Protein AF-A0A8H3L0F9-F1 (afdb_monomer_lite)

Sequence (160 aa):
MPPTSPIWAHFNKLGHVAGFWQACAQCKYCNYKINAAANKCIVEQEFFLRYLKKISQDLNYNRKKSINNFVDKISLAEQNEAELLLAQAFYQCGL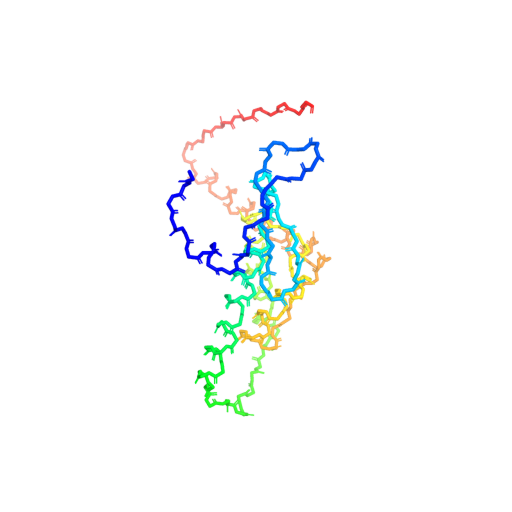FLSLPELEPIKILFQNLRPYVKLPSRKALSTILLDKVYEDTKNEVKDLINSANYICLISGGYFFF

Organism: NCBI:txid94130

Radius of gyration: 27.42 Å; chains: 1; bounding box: 54×70×52 Å

Foldseek 3Di:
DPDDDVVCVQWDWDQDDPPDPFTKIAGPPPRDIDTPPPPDPCVVVVVVVVVVVVVVVVVVVPPPVPPPDPPDDDDPVNLVVVQLVVLLVCLVVVDDLCQLVDPVNLVVVCVVPVPRHHDHSVCSVPVRNVVSVVVVVVVVVVVVVPDPDDDDDDDDDDDD

Structure (mmCIF, N/CA/C/O backbone):
data_AF-A0A8H3L0F9-F1
#
_entry.id   AF-A0A8H3L0F9-F1
#
loop_
_atom_site.group_PDB
_atom_site.id
_atom_site.type_symbol
_atom_site.label_atom_id
_atom_site.label_alt_id
_atom_site.label_comp_id
_atom_site.label_asym_id
_atom_site.label_entity_id
_atom_site.label_seq_id
_atom_site.pdbx_PDB_ins_code
_atom_site.Cartn_x
_atom_site.Cartn_y
_atom_site.Cartn_z
_atom_site.occupancy
_atom_site.B_iso_or_equiv
_atom_site.auth_seq_id
_atom_site.auth_comp_id
_atom_site.auth_asym_id
_atom_site.auth_atom_id
_atom_site.pdbx_PDB_model_num
ATOM 1 N N . MET A 1 1 ? -6.795 53.815 -0.047 1.00 44.53 1 MET A N 1
ATOM 2 C CA . MET A 1 1 ? -7.166 52.587 0.697 1.00 44.53 1 MET A CA 1
ATOM 3 C C . MET A 1 1 ? -7.809 51.632 -0.291 1.00 44.53 1 MET A C 1
ATOM 5 O O . MET A 1 1 ? -8.634 52.115 -1.059 1.00 44.53 1 MET A O 1
ATOM 9 N N . PRO A 1 2 ? -7.442 50.339 -0.319 1.00 44.22 2 PRO A N 1
ATOM 10 C CA . PRO A 1 2 ? -8.168 49.380 -1.142 1.00 44.22 2 PRO A CA 1
ATOM 11 C C . PRO A 1 2 ? -9.634 49.301 -0.672 1.00 44.22 2 PRO A C 1
ATOM 13 O O . PRO A 1 2 ? -9.898 49.511 0.519 1.00 44.22 2 PRO A O 1
ATOM 16 N N . PRO A 1 3 ? -10.585 49.069 -1.591 1.00 45.88 3 PRO A N 1
ATOM 17 C CA . PRO A 1 3 ? -12.007 49.090 -1.288 1.00 45.88 3 PRO A CA 1
ATOM 18 C C . PRO A 1 3 ? -12.388 48.020 -0.258 1.00 45.88 3 PRO A C 1
ATOM 20 O O . PRO A 1 3 ? -11.717 47.003 -0.089 1.00 45.88 3 PRO A O 1
ATOM 23 N N . THR A 1 4 ? -13.468 48.324 0.454 1.00 53.28 4 THR A N 1
ATOM 24 C CA . THR A 1 4 ? -14.104 47.613 1.570 1.00 53.28 4 THR A CA 1
ATOM 25 C C . THR A 1 4 ? -14.198 46.096 1.394 1.00 53.28 4 THR A C 1
ATOM 27 O O . THR A 1 4 ? -15.243 45.559 1.041 1.00 53.28 4 THR A O 1
ATOM 30 N N . SER A 1 5 ? -13.120 45.381 1.720 1.00 57.72 5 SER A N 1
ATOM 31 C CA . SER A 1 5 ? -13.223 43.972 2.098 1.00 57.72 5 SER A CA 1
ATOM 32 C C . SER A 1 5 ? -13.972 43.882 3.439 1.00 57.72 5 SER A C 1
ATOM 34 O O . SER A 1 5 ? -13.646 44.651 4.354 1.00 57.72 5 SER A O 1
ATOM 36 N N . PRO A 1 6 ? -14.956 42.970 3.588 1.00 65.88 6 PRO A N 1
ATOM 37 C CA . PRO A 1 6 ? -15.795 42.846 4.787 1.00 65.88 6 PRO A CA 1
ATOM 38 C C . PRO A 1 6 ? -14.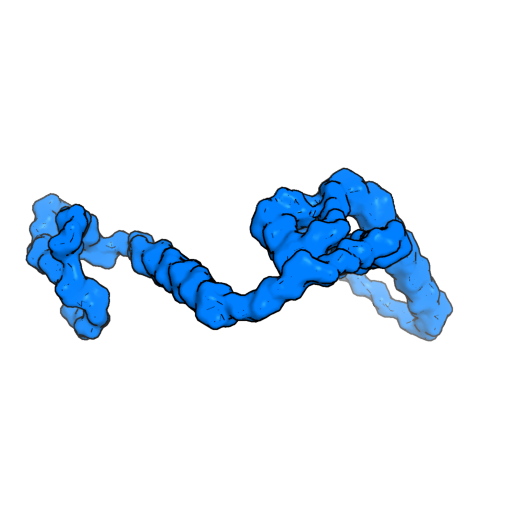989 42.628 6.073 1.00 65.88 6 PRO A C 1
ATOM 40 O O . PRO A 1 6 ? -15.456 42.944 7.164 1.00 65.88 6 PRO A O 1
ATOM 43 N N . ILE A 1 7 ? -13.743 42.167 5.947 1.00 62.88 7 ILE A N 1
ATOM 44 C CA . ILE A 1 7 ? -12.837 41.973 7.073 1.00 62.88 7 ILE A CA 1
ATOM 45 C C . ILE A 1 7 ? -12.567 43.263 7.860 1.00 62.88 7 ILE A C 1
ATOM 47 O O . ILE A 1 7 ? -12.509 43.229 9.087 1.00 62.88 7 ILE A O 1
ATOM 51 N N . TRP A 1 8 ? -12.475 44.420 7.195 1.00 65.38 8 TRP A N 1
ATOM 52 C CA . TRP A 1 8 ? -12.109 45.679 7.853 1.00 65.38 8 TRP A CA 1
ATOM 53 C C . TRP A 1 8 ? -13.219 46.251 8.747 1.00 65.38 8 TRP A C 1
ATOM 55 O O . TRP A 1 8 ? -12.937 47.105 9.586 1.00 65.38 8 TRP A O 1
ATOM 65 N N . ALA A 1 9 ? -14.459 45.757 8.643 1.00 73.56 9 ALA A N 1
ATOM 66 C CA . ALA A 1 9 ? -15.558 46.146 9.532 1.00 73.56 9 ALA A CA 1
ATOM 67 C C . ALA A 1 9 ? -15.333 45.698 10.991 1.00 73.56 9 ALA A C 1
ATOM 69 O O . ALA A 1 9 ? -15.867 46.308 11.925 1.00 73.56 9 ALA A O 1
ATOM 70 N N . HIS A 1 10 ? -14.503 44.672 11.197 1.00 72.88 10 HIS A N 1
ATOM 71 C CA . HIS A 1 10 ? -14.189 44.099 12.507 1.00 72.88 10 HIS A CA 1
ATOM 72 C C . HIS A 1 10 ? -13.015 44.793 13.224 1.00 72.88 10 HIS A C 1
ATOM 74 O O . HIS A 1 10 ? -12.644 44.387 14.328 1.00 72.88 10 HIS A O 1
ATOM 80 N N . PHE A 1 11 ? -12.459 45.864 12.642 1.00 73.00 11 PHE A N 1
ATOM 81 C CA . PHE A 1 11 ? -11.299 46.574 13.181 1.00 73.00 11 PHE A CA 1
ATOM 82 C C . PHE A 1 11 ? -11.564 48.075 13.385 1.00 73.00 11 PHE A C 1
ATOM 84 O O . PHE A 1 11 ? -12.268 48.717 12.607 1.00 73.00 11 PHE A O 1
ATOM 91 N N . ASN A 1 12 ? -10.975 48.643 14.437 1.00 77.44 12 ASN A N 1
ATOM 92 C CA . ASN A 1 12 ? -10.850 50.081 14.661 1.00 77.44 12 ASN A CA 1
ATOM 93 C C . ASN A 1 12 ? -9.558 50.574 14.003 1.00 77.44 12 ASN A C 1
ATOM 95 O O . ASN A 1 12 ? -8.496 49.990 14.212 1.00 77.44 12 ASN A O 1
ATOM 99 N N . LYS A 1 13 ? -9.618 51.646 13.212 1.00 74.50 13 LYS A N 1
ATOM 100 C CA . LYS A 1 13 ? -8.420 52.229 12.591 1.00 74.50 13 LYS A CA 1
ATOM 101 C C . LYS A 1 13 ? -7.619 52.984 13.652 1.00 74.50 13 LYS A C 1
ATOM 103 O O . LYS A 1 13 ? -8.146 53.901 14.273 1.00 74.50 13 LYS A O 1
ATOM 108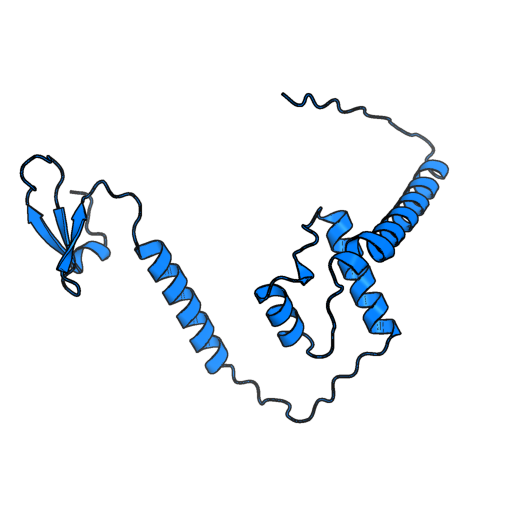 N N . LEU A 1 14 ? -6.357 52.612 13.837 1.00 69.56 14 LEU A N 1
ATOM 109 C CA . LEU A 1 14 ? -5.435 53.236 14.781 1.00 69.56 14 LEU A CA 1
ATOM 110 C C . LEU A 1 14 ? -4.296 53.917 14.017 1.00 69.56 14 LEU A C 1
ATOM 112 O O . LEU A 1 14 ? -3.178 53.426 14.054 1.00 69.56 14 LEU A O 1
ATOM 116 N N . GLY A 1 15 ? -4.592 55.017 13.316 1.00 71.94 15 GLY A N 1
ATOM 117 C CA . GLY A 1 15 ? -3.613 55.924 12.692 1.00 71.94 15 GLY A CA 1
ATOM 118 C C . GLY A 1 15 ? -2.271 55.305 12.257 1.00 71.94 15 GLY A C 1
ATOM 119 O O . GLY A 1 15 ? -2.228 54.252 11.616 1.00 71.94 15 GLY 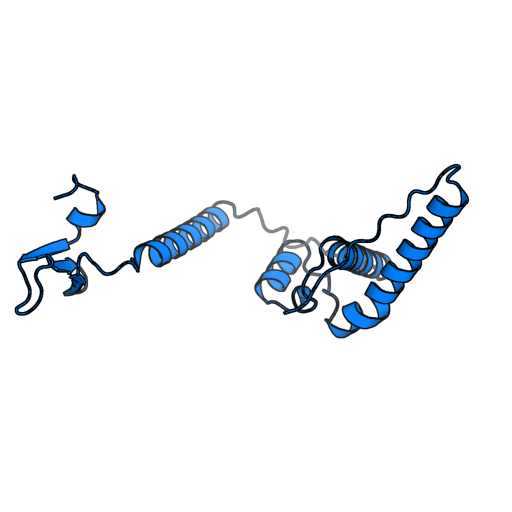A O 1
ATOM 120 N N . HIS A 1 16 ? -1.182 55.986 12.616 1.00 66.44 16 HIS A N 1
ATOM 121 C CA . HIS A 1 16 ? 0.194 55.517 12.453 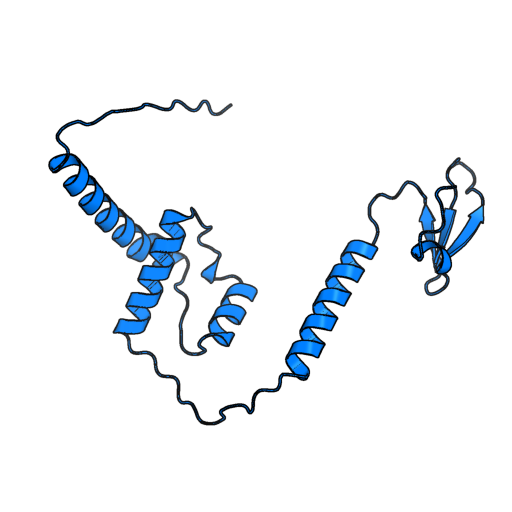1.00 66.44 16 HIS A CA 1
ATOM 122 C C . HIS A 1 16 ? 0.844 55.323 13.823 1.00 66.44 16 HIS A C 1
ATOM 124 O O . HIS A 1 16 ? 0.595 56.091 14.752 1.00 66.44 16 HIS A O 1
ATOM 130 N N . VAL A 1 17 ? 1.692 54.303 13.946 1.00 64.31 17 VAL A N 1
ATOM 131 C CA . VAL A 1 17 ? 2.526 54.098 15.136 1.00 64.31 17 VAL A CA 1
ATOM 132 C C . VAL A 1 17 ? 3.816 54.897 14.956 1.00 64.31 17 VAL A C 1
ATOM 134 O O . VAL A 1 17 ? 4.406 54.875 13.878 1.00 64.31 17 VAL A O 1
ATOM 137 N N . ALA A 1 18 ? 4.262 55.607 15.997 1.00 55.88 18 ALA A N 1
ATOM 138 C CA . ALA A 1 18 ? 5.507 56.374 15.957 1.00 55.88 18 ALA A CA 1
ATOM 139 C C . ALA A 1 18 ? 6.682 55.477 15.514 1.00 55.88 18 ALA A C 1
ATOM 141 O O . ALA A 1 18 ? 6.929 54.434 16.115 1.00 55.88 18 ALA A O 1
ATOM 142 N N . GLY A 1 19 ? 7.366 55.868 14.434 1.00 62.75 19 GLY A N 1
ATOM 143 C CA . GLY A 1 19 ? 8.453 55.098 13.813 1.00 62.75 19 GLY A CA 1
ATOM 144 C C . GLY A 1 19 ? 8.056 54.243 12.601 1.00 62.75 19 GLY A C 1
ATOM 145 O O . GLY A 1 19 ? 8.941 53.779 11.889 1.00 62.75 19 GLY A O 1
ATOM 146 N N . PHE A 1 20 ? 6.761 54.079 12.300 1.00 58.94 20 PHE A N 1
ATOM 147 C CA . PHE A 1 20 ? 6.286 53.298 11.150 1.00 58.94 20 PHE A CA 1
ATOM 148 C C . PHE A 1 20 ? 5.276 54.083 10.301 1.00 58.94 20 PHE A C 1
ATOM 150 O O . PHE A 1 20 ? 4.259 54.567 10.788 1.00 58.94 20 PHE A O 1
ATOM 157 N N . TRP A 1 21 ? 5.512 54.143 8.987 1.00 59.56 21 TRP A N 1
ATOM 158 C CA . TRP A 1 21 ? 4.644 54.840 8.021 1.00 59.56 21 TRP A CA 1
ATOM 159 C C . TRP A 1 21 ? 3.384 54.042 7.645 1.00 59.56 21 TRP A C 1
ATOM 161 O O . TRP A 1 21 ? 2.568 54.479 6.838 1.00 59.56 21 TRP A O 1
ATOM 171 N N . GLN A 1 22 ? 3.212 52.848 8.206 1.00 66.81 22 GLN A N 1
ATOM 172 C CA . GLN A 1 22 ? 2.128 51.936 7.858 1.00 66.81 22 GLN A CA 1
ATOM 173 C C . GLN A 1 22 ? 0.903 52.199 8.733 1.00 66.81 22 GLN A C 1
ATOM 175 O O . GLN A 1 22 ? 1.019 52.461 9.931 1.00 66.81 22 GLN A O 1
ATOM 180 N N . ALA A 1 23 ? -0.280 52.129 8.124 1.00 66.81 23 ALA A N 1
ATOM 181 C CA . ALA A 1 23 ? -1.535 52.247 8.851 1.00 66.81 23 ALA A CA 1
ATOM 182 C C . ALA A 1 23 ? -1.744 51.019 9.751 1.00 66.81 23 ALA A C 1
ATOM 184 O O . ALA A 1 23 ? -1.518 49.881 9.322 1.00 66.81 23 ALA A O 1
ATOM 185 N N . CYS A 1 24 ? -2.194 51.257 10.982 1.00 69.31 24 CYS A N 1
ATOM 186 C CA . CYS A 1 24 ? -2.483 50.205 11.952 1.00 69.31 24 CYS A CA 1
ATOM 187 C C . CYS A 1 24 ? -3.988 50.084 12.199 1.00 69.31 24 CYS A C 1
ATOM 189 O O . CYS A 1 24 ? -4.746 51.055 12.106 1.00 69.31 24 CYS A O 1
ATOM 191 N N . ALA A 1 25 ? -4.437 48.877 12.526 1.00 73.25 25 ALA A N 1
ATOM 192 C CA . ALA A 1 25 ? -5.819 48.621 12.907 1.00 73.25 25 ALA A CA 1
ATOM 193 C C . ALA A 1 25 ? -5.874 47.686 14.118 1.00 73.25 25 ALA A C 1
ATOM 195 O O . ALA A 1 25 ? -4.988 46.861 14.318 1.00 73.25 25 ALA A O 1
ATOM 196 N N . GLN A 1 26 ? -6.907 47.817 14.943 1.00 73.94 26 GLN A N 1
ATOM 197 C CA . GLN A 1 26 ? -7.094 47.028 16.156 1.00 73.94 26 GLN A CA 1
ATOM 198 C C . GLN A 1 26 ? -8.387 46.232 16.086 1.00 73.94 26 GLN A C 1
ATOM 200 O O . GLN A 1 26 ? -9.437 46.787 15.776 1.00 73.94 26 GLN A O 1
ATOM 205 N N . CYS A 1 27 ? -8.320 44.939 16.387 1.00 70.94 27 CYS A N 1
ATOM 206 C CA . CYS A 1 27 ? -9.495 44.082 16.445 1.00 70.94 27 CYS A CA 1
ATOM 207 C C . CYS A 1 27 ? -10.451 44.565 17.542 1.00 70.94 27 CYS A C 1
ATOM 209 O O . CYS A 1 27 ? -10.043 44.744 18.691 1.00 70.94 27 CYS A O 1
ATOM 211 N N . LYS A 1 28 ? -11.733 44.718 17.196 1.00 73.88 28 LYS A N 1
ATOM 212 C CA . LYS A 1 28 ? -12.782 45.164 18.126 1.00 73.88 28 LYS A CA 1
ATOM 213 C C . LYS A 1 28 ? -13.068 44.171 19.258 1.00 73.88 28 LYS A C 1
ATOM 215 O O . LYS A 1 28 ? -13.616 44.573 20.275 1.00 73.88 28 LYS A O 1
ATOM 220 N N . TYR A 1 29 ? -12.722 42.894 19.081 1.00 71.50 29 TYR A N 1
ATOM 221 C CA . TYR A 1 29 ? -13.114 41.819 20.001 1.00 71.50 29 TYR A CA 1
ATOM 222 C C . TYR A 1 29 ? -12.014 41.407 20.981 1.00 71.50 29 TYR A C 1
ATOM 224 O O . TYR A 1 29 ? -12.315 41.000 22.096 1.00 71.50 29 TYR A O 1
ATOM 232 N N . CYS A 1 30 ? -10.745 41.493 20.575 1.00 66.75 30 CYS A N 1
ATOM 233 C CA . CYS A 1 30 ? -9.620 40.989 21.372 1.00 66.75 30 CYS A CA 1
ATOM 234 C C . CYS A 1 30 ? -8.499 42.014 21.589 1.00 66.75 30 CYS A C 1
ATOM 236 O O . CYS A 1 30 ? -7.436 41.659 22.089 1.00 66.75 30 CYS A O 1
ATOM 238 N N . ASN A 1 31 ? -8.706 43.281 21.203 1.00 61.75 31 ASN A N 1
ATOM 239 C CA . ASN A 1 31 ? -7.731 44.373 21.324 1.00 61.75 31 ASN A CA 1
ATOM 240 C C . ASN A 1 31 ? -6.381 44.154 20.605 1.00 61.75 31 ASN A C 1
ATOM 242 O O . ASN A 1 31 ? -5.475 44.979 20.744 1.00 61.75 31 ASN A O 1
ATOM 246 N N . TYR A 1 32 ? -6.250 43.096 19.801 1.00 67.44 32 TYR A N 1
ATOM 247 C CA . TYR A 1 32 ? -5.043 42.768 19.043 1.00 67.44 32 TYR A CA 1
ATOM 248 C C . TYR A 1 32 ? -4.792 43.775 17.908 1.00 67.44 32 TYR A C 1
ATOM 250 O O . TYR A 1 32 ? -5.723 44.125 17.179 1.00 67.44 32 TYR A O 1
ATOM 258 N N . LYS A 1 33 ? -3.547 44.245 17.750 1.00 68.75 33 LYS A N 1
ATOM 259 C CA . LYS A 1 33 ? -3.151 45.249 16.745 1.00 68.75 33 LYS A CA 1
ATOM 260 C C . LYS A 1 33 ? -2.494 44.578 15.541 1.00 68.75 33 LYS A C 1
ATOM 262 O O . LYS A 1 33 ? -1.583 43.775 15.705 1.00 68.75 33 LYS A O 1
ATOM 267 N N . ILE A 1 34 ? -2.941 44.940 14.343 1.00 67.44 34 ILE A N 1
ATOM 268 C CA . ILE A 1 34 ? -2.395 44.468 13.072 1.00 67.44 34 ILE A CA 1
ATOM 269 C C . ILE A 1 34 ? -1.786 45.632 12.288 1.00 67.44 34 ILE A C 1
ATOM 271 O O . ILE A 1 34 ? -2.376 46.712 12.185 1.00 67.44 34 ILE A O 1
ATOM 275 N N . ASN A 1 35 ? -0.612 45.382 11.711 1.00 67.06 35 ASN A N 1
ATOM 276 C CA . ASN A 1 35 ? 0.054 46.302 10.796 1.00 67.06 35 ASN A CA 1
ATOM 277 C C . ASN A 1 35 ? -0.255 45.864 9.366 1.00 67.06 35 ASN A C 1
ATOM 279 O O . ASN A 1 35 ? -0.230 44.670 9.068 1.00 67.06 35 ASN A O 1
ATOM 283 N N . ALA A 1 36 ? -0.495 46.817 8.465 1.00 57.16 36 ALA A N 1
ATOM 284 C CA . ALA A 1 36 ? -0.855 46.521 7.076 1.00 57.16 36 ALA A CA 1
ATOM 285 C C . ALA A 1 36 ? 0.178 45.662 6.304 1.00 57.16 36 ALA A C 1
ATOM 287 O O . ALA A 1 36 ? -0.170 45.096 5.275 1.00 57.16 36 ALA A O 1
ATOM 288 N N . ALA A 1 37 ? 1.421 45.543 6.790 1.00 51.47 37 ALA A N 1
ATOM 289 C CA . ALA A 1 37 ? 2.483 44.737 6.177 1.00 51.47 37 ALA A CA 1
ATOM 290 C C . ALA A 1 37 ? 2.619 43.303 6.733 1.00 51.47 37 ALA A C 1
ATOM 292 O O . ALA A 1 37 ? 3.479 42.548 6.280 1.00 51.47 37 ALA A O 1
ATOM 293 N N . ALA A 1 38 ? 1.808 42.903 7.718 1.00 49.97 38 ALA A N 1
ATOM 294 C CA . ALA A 1 38 ? 1.857 41.549 8.260 1.00 49.97 38 ALA A CA 1
ATOM 295 C C . ALA A 1 38 ? 1.145 40.557 7.315 1.00 49.97 38 ALA A C 1
ATOM 297 O O . ALA A 1 38 ? -0.056 40.325 7.424 1.00 49.97 38 ALA A O 1
ATOM 298 N N . ASN A 1 39 ? 1.903 39.928 6.410 1.00 49.12 39 ASN A N 1
ATOM 299 C CA . ASN A 1 39 ? 1.432 38.912 5.450 1.00 49.12 39 ASN A CA 1
ATOM 300 C C . ASN A 1 39 ? 1.120 37.526 6.061 1.00 49.12 39 ASN A C 1
ATOM 302 O O . ASN A 1 39 ? 1.173 36.515 5.368 1.00 49.12 39 ASN A O 1
ATOM 306 N N . LYS A 1 40 ? 0.777 37.435 7.348 1.00 46.59 40 LYS A N 1
ATOM 307 C CA . LYS A 1 40 ? 0.242 36.197 7.938 1.00 46.59 40 LYS A CA 1
ATOM 308 C C . LYS A 1 40 ? -1.061 36.511 8.647 1.00 46.59 40 LYS A C 1
ATOM 310 O O . LYS A 1 40 ? -1.104 36.779 9.844 1.00 46.59 40 LYS A O 1
ATOM 315 N N . CYS A 1 41 ? -2.130 36.530 7.861 1.00 45.59 41 CYS A N 1
ATOM 316 C CA . CYS A 1 41 ? -3.476 36.676 8.378 1.00 45.59 41 CYS A CA 1
ATOM 317 C C . CYS A 1 41 ? -3.874 35.377 9.091 1.00 45.59 41 CYS A C 1
ATOM 319 O O . CYS A 1 41 ? -3.993 34.327 8.467 1.00 45.59 41 CYS A O 1
ATOM 321 N N . ILE A 1 42 ? -4.172 35.484 10.388 1.00 52.53 42 ILE A N 1
ATOM 322 C CA . ILE A 1 42 ? -4.846 34.462 11.216 1.00 52.53 42 ILE A CA 1
ATOM 323 C C . ILE A 1 42 ? -6.161 33.978 10.555 1.00 52.53 42 ILE A C 1
ATOM 325 O O . ILE A 1 42 ? -6.682 32.919 10.883 1.00 52.53 42 ILE A O 1
ATOM 329 N N . VAL A 1 43 ? -6.657 34.702 9.547 1.00 51.03 43 VAL A N 1
ATOM 330 C CA . VAL A 1 43 ? -7.797 34.339 8.702 1.00 51.03 43 VAL A CA 1
ATOM 331 C C . VAL A 1 43 ? -7.605 33.007 7.977 1.00 51.03 43 VAL A C 1
ATOM 333 O O . VAL A 1 43 ? -8.589 32.297 7.854 1.00 51.03 43 VAL A O 1
ATOM 336 N N . GLU A 1 44 ? -6.400 32.600 7.551 1.00 48.81 44 GLU A N 1
ATOM 337 C CA . GLU A 1 44 ? -6.218 31.247 6.978 1.00 48.81 44 GLU A CA 1
ATOM 338 C C . GLU A 1 44 ? -6.446 30.157 8.034 1.00 48.81 44 GLU A C 1
ATOM 340 O O . GLU A 1 44 ? -7.092 29.145 7.758 1.00 48.81 44 GLU A O 1
ATOM 345 N N . GLN A 1 45 ? -6.011 30.400 9.275 1.00 49.41 45 GLN A N 1
ATOM 346 C CA . GLN A 1 45 ? -6.291 29.502 10.394 1.00 49.41 45 GLN A CA 1
ATOM 347 C C . GLN A 1 45 ? -7.774 29.524 10.776 1.00 49.41 45 GLN A C 1
ATOM 349 O O . GLN A 1 45 ? -8.348 28.465 11.002 1.00 49.41 45 GLN A O 1
ATOM 354 N N . GLU A 1 46 ? -8.437 30.682 10.794 1.00 54.00 46 GLU A N 1
ATOM 355 C CA . GLU A 1 46 ? -9.875 30.754 11.079 1.00 54.00 46 GLU A CA 1
ATOM 356 C C . GLU A 1 46 ? -10.734 30.177 9.950 1.00 54.00 46 GLU A C 1
ATOM 358 O O . GLU A 1 46 ? -11.751 29.552 10.240 1.00 54.00 46 GLU A O 1
ATOM 363 N N . PHE A 1 47 ? -10.337 30.313 8.680 1.00 56.16 47 PHE A N 1
ATOM 364 C CA . PHE A 1 47 ? -11.029 29.683 7.553 1.00 56.16 47 PHE A CA 1
ATOM 365 C C . PHE A 1 47 ? -10.897 28.164 7.629 1.00 56.16 47 PHE A C 1
ATOM 367 O O . PHE A 1 47 ? -11.897 27.464 7.480 1.00 56.16 47 PHE A O 1
ATOM 374 N N . PHE A 1 48 ? -9.704 27.658 7.955 1.00 52.97 48 PHE A N 1
ATOM 375 C CA . PHE A 1 48 ? -9.474 26.236 8.197 1.00 52.97 48 PHE A CA 1
ATOM 376 C C . PHE A 1 48 ? -10.277 25.730 9.407 1.00 52.97 48 PHE A C 1
ATOM 378 O O . PHE A 1 48 ? -10.989 24.735 9.303 1.00 52.97 48 PHE A O 1
ATOM 385 N N . LEU A 1 49 ? -10.279 26.456 10.530 1.00 57.66 49 LEU A N 1
ATOM 386 C CA . LEU A 1 49 ? -11.063 26.105 11.722 1.00 57.66 49 LEU A CA 1
ATOM 387 C C . LEU A 1 49 ? -12.580 26.188 11.481 1.00 57.66 49 LEU A C 1
ATOM 389 O O . LEU A 1 49 ? -13.338 25.378 12.016 1.00 57.66 49 LEU A O 1
ATOM 393 N N . ARG A 1 50 ? -13.048 27.137 10.664 1.00 64.12 50 ARG A N 1
ATOM 394 C CA . ARG A 1 50 ? -14.462 27.282 10.285 1.00 64.12 50 ARG A CA 1
ATOM 395 C C . ARG A 1 50 ? -14.888 26.208 9.287 1.00 64.12 50 ARG A C 1
ATOM 397 O O . ARG A 1 50 ? -15.997 25.694 9.410 1.00 64.12 50 ARG A O 1
ATOM 404 N N . TYR A 1 51 ? -14.008 25.824 8.365 1.00 62.34 51 TYR A N 1
ATOM 405 C CA . TYR A 1 51 ? -14.191 24.682 7.471 1.00 62.34 51 TYR A CA 1
ATOM 406 C C . TYR A 1 51 ? -14.279 23.367 8.264 1.00 62.34 51 TYR A C 1
ATOM 408 O O . TYR A 1 51 ? -15.235 22.615 8.089 1.00 62.34 51 TYR A O 1
ATOM 416 N N . LEU A 1 52 ? -13.383 23.150 9.235 1.00 59.53 52 LEU A N 1
ATOM 417 C CA . LEU A 1 52 ? -13.435 22.000 10.148 1.00 59.53 52 LEU A CA 1
ATOM 418 C C . LEU A 1 52 ? -14.709 21.981 11.012 1.00 59.53 52 LEU A C 1
ATOM 420 O O . LEU A 1 52 ? -15.326 20.928 11.178 1.00 59.53 52 LEU A O 1
ATOM 424 N N . LYS A 1 53 ? -15.159 23.137 11.526 1.00 71.88 53 LYS A N 1
ATOM 425 C CA . LYS A 1 53 ? -16.436 23.243 12.260 1.00 71.88 53 LYS A CA 1
ATOM 426 C C . LYS A 1 53 ? -17.646 22.931 11.381 1.00 71.88 53 LYS A C 1
ATOM 428 O O . LYS A 1 53 ? -18.580 22.295 11.859 1.00 71.88 53 LYS A O 1
ATOM 433 N N . LYS A 1 54 ? -17.629 23.351 10.114 1.00 66.88 54 LYS A N 1
ATOM 434 C CA . LYS A 1 54 ? -18.707 23.059 9.163 1.00 66.88 54 LYS A CA 1
ATOM 435 C C . LYS A 1 54 ? -18.782 21.561 8.852 1.00 66.88 54 LYS A C 1
ATOM 437 O O . LYS A 1 54 ? -19.855 20.985 8.973 1.00 66.88 54 LYS A O 1
ATOM 442 N N . ILE A 1 55 ? -17.639 20.910 8.609 1.00 61.94 55 ILE A N 1
ATOM 443 C CA . ILE A 1 55 ? -17.556 19.445 8.460 1.00 61.94 55 ILE A CA 1
ATOM 444 C C . ILE A 1 55 ? -18.108 18.732 9.704 1.00 61.94 55 ILE A C 1
ATOM 446 O O . ILE A 1 55 ? -18.875 17.781 9.582 1.00 61.94 55 ILE A O 1
ATOM 450 N N . SER A 1 56 ? -17.773 19.211 10.908 1.00 64.56 56 SER A N 1
ATOM 451 C CA . SER A 1 56 ? -18.292 18.655 12.166 1.00 64.56 56 SER A CA 1
ATOM 452 C C . SER A 1 56 ? -19.822 18.757 12.286 1.00 64.56 56 SER A C 1
ATOM 454 O O . SER A 1 56 ? -20.462 17.821 12.768 1.00 64.56 56 SER A O 1
ATOM 456 N N . GLN A 1 57 ? -20.419 19.863 11.831 1.00 61.03 57 GLN A N 1
ATOM 457 C CA . GLN A 1 57 ? -21.872 20.064 11.832 1.00 61.03 57 GLN A CA 1
ATOM 458 C C . GLN A 1 57 ? -22.578 19.205 10.772 1.00 61.03 57 GLN A C 1
ATOM 460 O O . GLN A 1 57 ? -23.585 18.567 11.085 1.00 61.03 57 GLN A O 1
ATOM 465 N N . ASP A 1 58 ? -22.018 19.110 9.565 1.00 57.53 58 ASP A N 1
ATOM 466 C CA . ASP A 1 58 ? -22.570 18.300 8.470 1.00 57.53 58 ASP A CA 1
ATOM 467 C C . ASP A 1 58 ? -22.492 16.786 8.771 1.00 57.53 58 ASP A C 1
ATOM 469 O O . ASP A 1 58 ? -23.417 16.033 8.448 1.00 57.53 58 ASP A O 1
ATOM 473 N N . LEU A 1 59 ? -21.446 16.338 9.483 1.00 58.69 59 LEU A N 1
ATOM 474 C CA . LEU A 1 59 ? -21.341 14.978 10.037 1.00 58.69 59 LEU A CA 1
ATOM 475 C C . LEU A 1 59 ? -22.400 14.693 11.118 1.00 58.69 59 LEU A C 1
ATOM 477 O O . LEU A 1 59 ? -22.844 13.555 11.258 1.00 58.69 59 LEU A O 1
ATOM 481 N N . ASN A 1 60 ? -22.821 15.707 11.881 1.00 57.12 60 ASN A N 1
ATOM 482 C CA . ASN A 1 60 ? -23.823 15.552 12.941 1.00 57.12 60 ASN A CA 1
ATOM 483 C C . ASN A 1 60 ? -25.261 15.512 12.397 1.00 57.12 60 ASN A C 1
ATOM 485 O O . ASN A 1 60 ? -26.109 14.835 12.979 1.00 57.12 60 ASN A O 1
ATOM 489 N N . TYR A 1 61 ? -25.532 16.214 11.289 1.00 49.28 61 TYR A N 1
ATOM 490 C CA . TYR A 1 61 ? -26.837 16.223 10.614 1.00 49.28 61 TYR A CA 1
ATOM 491 C C . TYR A 1 61 ? -27.098 14.918 9.845 1.00 49.28 61 TYR A C 1
ATOM 493 O O . TYR A 1 61 ? -28.197 14.372 9.900 1.00 49.28 61 TYR A O 1
ATOM 501 N N . ASN A 1 62 ? -26.062 14.335 9.232 1.00 49.72 62 ASN A N 1
ATOM 502 C CA . ASN A 1 62 ? -26.102 12.984 8.666 1.00 49.72 62 ASN A CA 1
ATOM 503 C C . ASN A 1 62 ? -25.777 11.918 9.715 1.00 49.72 62 ASN A C 1
ATOM 505 O O . ASN A 1 62 ? -24.944 11.035 9.490 1.00 49.72 62 ASN A O 1
ATOM 509 N N . ARG A 1 63 ? -26.471 11.952 10.859 1.00 50.22 63 ARG A N 1
ATOM 510 C CA . ARG A 1 63 ? -26.510 10.809 11.772 1.00 50.22 63 ARG A CA 1
ATOM 511 C C . ARG A 1 63 ? -27.287 9.688 11.072 1.00 50.22 63 ARG A C 1
ATOM 513 O O . ARG A 1 63 ? -28.470 9.463 11.320 1.00 50.22 63 ARG A O 1
ATOM 520 N N . LYS A 1 64 ? -26.620 9.006 10.130 1.00 60.53 64 LYS A N 1
ATOM 521 C CA . LYS A 1 64 ? -27.034 7.697 9.624 1.00 60.53 64 LYS A CA 1
ATOM 522 C C . LYS A 1 64 ? -27.401 6.886 10.857 1.00 60.53 64 LYS A C 1
ATOM 524 O O . LYS A 1 64 ? -26.618 6.859 11.806 1.00 60.53 64 LYS A O 1
ATOM 529 N N . LYS A 1 65 ? -28.593 6.278 10.858 1.00 55.00 65 LYS A N 1
ATOM 530 C CA . LYS A 1 65 ? -28.976 5.290 11.873 1.00 55.00 65 LYS A CA 1
ATOM 531 C C . LYS A 1 65 ? -27.772 4.371 12.048 1.00 55.00 65 LYS A C 1
ATOM 533 O O . LYS A 1 65 ? -27.397 3.696 11.089 1.00 55.00 65 LYS A O 1
ATOM 538 N N . SER A 1 66 ? -27.110 4.437 13.203 1.00 54.97 66 SER A N 1
ATOM 539 C CA . SER A 1 66 ? -25.952 3.593 13.444 1.00 54.97 66 SER A CA 1
ATOM 540 C C . SER A 1 66 ? -26.460 2.165 13.349 1.00 54.97 66 SER A C 1
ATOM 542 O O . SER A 1 66 ? -27.415 1.779 14.030 1.00 54.97 66 SER A O 1
ATOM 544 N N . ILE A 1 67 ? -25.899 1.400 12.417 1.00 58.88 67 ILE A N 1
ATOM 545 C CA . ILE A 1 67 ? -26.176 -0.025 12.344 1.00 58.88 67 ILE A CA 1
ATOM 546 C C . ILE A 1 67 ? -25.469 -0.608 13.563 1.00 58.88 67 ILE A C 1
ATOM 548 O O . ILE A 1 67 ? -24.297 -0.953 13.507 1.00 58.88 67 ILE A O 1
ATOM 552 N N . ASN A 1 68 ? -26.174 -0.644 14.693 1.00 53.84 68 ASN A N 1
ATOM 553 C CA . ASN A 1 68 ? -25.607 -1.030 15.986 1.00 53.84 68 ASN A CA 1
ATOM 554 C C . ASN A 1 68 ? -25.139 -2.495 16.017 1.00 53.84 68 ASN A C 1
ATOM 556 O O . ASN A 1 68 ? -24.460 -2.887 16.956 1.00 53.84 68 ASN A O 1
ATOM 560 N N . ASN A 1 69 ? -25.478 -3.280 14.984 1.00 55.09 69 ASN A N 1
ATOM 561 C CA . ASN A 1 69 ? -25.298 -4.729 14.946 1.00 55.09 69 ASN A CA 1
ATOM 562 C C . ASN A 1 69 ? -24.657 -5.251 13.641 1.00 55.09 69 ASN A C 1
ATOM 564 O O . ASN A 1 69 ? -24.795 -6.437 13.343 1.00 55.09 69 ASN A O 1
ATOM 568 N N . PHE A 1 70 ? -23.976 -4.419 12.839 1.00 59.00 70 PHE A N 1
ATOM 569 C CA . PHE A 1 70 ? -23.175 -4.963 11.734 1.00 59.00 70 PHE A CA 1
ATOM 570 C C . PHE A 1 70 ? -21.863 -5.488 12.308 1.00 59.00 70 PHE A C 1
ATOM 572 O O . PHE A 1 70 ? -20.965 -4.719 12.647 1.00 59.00 70 PHE A O 1
ATOM 579 N N . VAL A 1 71 ? -21.774 -6.807 12.460 1.00 63.56 71 VAL A N 1
ATOM 580 C CA . VAL A 1 71 ? -20.525 -7.468 12.833 1.00 63.56 71 VAL A CA 1
ATOM 581 C C . VAL A 1 71 ? -19.664 -7.538 11.578 1.00 63.56 71 VAL A C 1
ATOM 583 O O . VAL A 1 71 ? -19.729 -8.509 10.826 1.00 63.56 71 VAL A O 1
ATOM 586 N N . ASP A 1 72 ? -18.893 -6.480 11.334 1.00 72.75 72 ASP A N 1
ATOM 587 C CA . ASP A 1 72 ? -17.833 -6.513 10.332 1.00 72.75 72 ASP A CA 1
ATOM 588 C C . ASP A 1 72 ? -16.801 -7.563 10.760 1.00 72.75 72 ASP A C 1
ATOM 590 O O . ASP A 1 72 ? -16.321 -7.576 11.895 1.00 72.75 72 ASP A O 1
ATOM 594 N N . LYS A 1 73 ? -16.522 -8.499 9.859 1.00 82.06 73 LYS A N 1
ATOM 595 C CA . LYS A 1 73 ? -15.482 -9.512 10.013 1.00 82.06 73 LYS A CA 1
ATOM 596 C C . LYS A 1 73 ? -14.581 -9.389 8.805 1.00 82.06 73 LYS A C 1
ATOM 598 O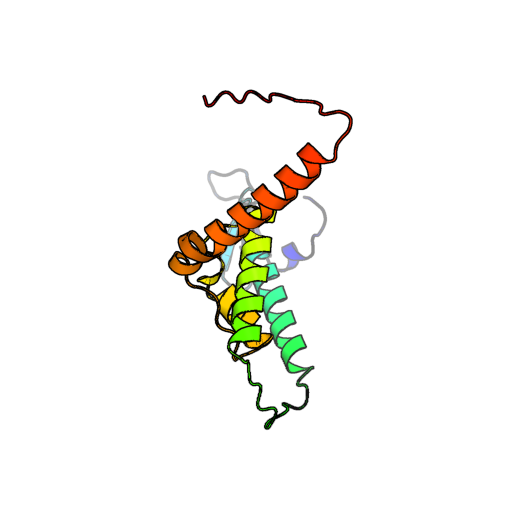 O . LYS A 1 73 ? -15.069 -9.234 7.689 1.00 82.06 73 LYS A O 1
ATOM 603 N N . ILE A 1 74 ? -13.283 -9.485 9.038 1.00 87.25 74 ILE A N 1
ATOM 604 C CA . ILE A 1 74 ? -12.292 -9.594 7.979 1.00 87.25 74 ILE A CA 1
ATOM 605 C C . ILE A 1 74 ? -11.585 -10.932 8.135 1.00 87.25 74 ILE A C 1
ATOM 607 O O . ILE A 1 74 ? -11.118 -11.288 9.221 1.00 87.25 74 ILE A O 1
ATOM 611 N N . SER A 1 75 ? -11.578 -11.715 7.067 1.00 91.25 75 SER A N 1
ATOM 612 C CA . SER A 1 75 ? -10.770 -12.923 6.996 1.00 91.25 75 SER A CA 1
ATOM 613 C C . SER A 1 75 ? -9.292 -12.558 6.852 1.00 91.25 75 SER A C 1
ATOM 615 O O . SER A 1 75 ? -8.935 -11.470 6.402 1.00 91.25 75 SER A O 1
ATOM 617 N N . LEU A 1 76 ? -8.404 -13.488 7.207 1.00 91.06 76 LEU A N 1
ATOM 618 C CA . LEU A 1 76 ? -6.967 -13.286 7.014 1.00 91.06 76 LEU A CA 1
ATOM 619 C C . LEU A 1 76 ? -6.615 -13.069 5.531 1.00 91.06 76 LEU A C 1
ATOM 621 O O . LEU A 1 76 ? -5.723 -12.287 5.225 1.00 91.06 76 LEU A O 1
ATOM 625 N N . ALA A 1 77 ? -7.332 -13.730 4.618 1.00 91.88 77 ALA A N 1
ATOM 626 C CA . ALA A 1 77 ? -7.126 -13.581 3.181 1.00 91.88 77 ALA A CA 1
ATOM 627 C C . ALA A 1 77 ? -7.451 -12.156 2.706 1.00 91.88 77 ALA A C 1
ATOM 629 O O . ALA A 1 77 ? -6.607 -11.527 2.076 1.00 91.88 77 ALA A O 1
ATOM 630 N N . GLU A 1 78 ? -8.615 -11.623 3.086 1.00 91.81 78 GLU A N 1
ATOM 631 C CA . GLU A 1 78 ? -9.015 -10.249 2.747 1.00 91.81 78 GLU A CA 1
ATOM 632 C C . GLU A 1 78 ? -8.076 -9.204 3.364 1.00 91.81 78 GLU A C 1
ATOM 634 O O . GLU A 1 78 ? -7.780 -8.188 2.742 1.00 91.81 78 GLU A O 1
ATOM 639 N N . GLN A 1 79 ? -7.592 -9.444 4.587 1.00 94.25 79 GLN A N 1
ATOM 640 C CA . GLN A 1 79 ? -6.622 -8.563 5.237 1.00 94.25 79 GLN A CA 1
ATOM 641 C C . GLN A 1 79 ? -5.291 -8.546 4.472 1.00 94.25 79 GLN A C 1
ATOM 643 O O . GLN A 1 79 ? -4.757 -7.474 4.193 1.00 94.25 79 GLN A O 1
ATOM 648 N N . ASN A 1 80 ? -4.781 -9.718 4.091 1.00 93.88 80 ASN A N 1
ATOM 649 C CA . ASN A 1 80 ? -3.544 -9.829 3.318 1.00 93.88 80 ASN A CA 1
ATOM 650 C C . ASN A 1 80 ? -3.681 -9.191 1.927 1.00 93.88 80 ASN A C 1
ATOM 652 O O . ASN A 1 80 ? -2.742 -8.564 1.441 1.00 93.88 80 ASN A O 1
ATOM 656 N N . GLU A 1 81 ? -4.843 -9.337 1.290 1.00 94.25 81 GLU A N 1
ATOM 657 C CA . GLU A 1 81 ? -5.146 -8.699 0.008 1.00 94.25 81 GLU A CA 1
ATOM 658 C C . GLU A 1 81 ? -5.180 -7.171 0.140 1.00 94.25 81 GLU A C 1
ATOM 660 O O . GLU A 1 81 ? -4.546 -6.469 -0.647 1.00 94.25 81 GLU A O 1
ATOM 665 N N . ALA A 1 82 ? -5.839 -6.644 1.176 1.00 92.81 82 ALA A N 1
ATOM 666 C CA . ALA A 1 82 ? -5.874 -5.209 1.447 1.00 92.81 82 ALA A CA 1
ATOM 667 C C . ALA A 1 82 ? -4.474 -4.628 1.713 1.00 92.81 82 ALA A C 1
ATOM 669 O O . ALA A 1 82 ? -4.142 -3.554 1.209 1.00 92.81 82 ALA A O 1
ATOM 670 N N . GLU A 1 83 ? -3.635 -5.337 2.473 1.00 94.50 83 GLU A N 1
ATOM 671 C CA . GLU A 1 83 ? -2.242 -4.943 2.716 1.00 94.50 83 GLU A CA 1
ATOM 672 C C . GLU A 1 83 ? -1.406 -4.945 1.432 1.00 94.50 83 GLU A C 1
ATOM 674 O O . GLU A 1 83 ? -0.609 -4.029 1.217 1.00 94.50 83 GLU A O 1
ATOM 679 N N . LEU A 1 84 ? -1.612 -5.934 0.557 1.00 95.50 84 LEU A N 1
ATOM 680 C CA . LEU A 1 84 ? -0.921 -6.021 -0.726 1.00 95.50 84 LEU A CA 1
ATOM 681 C C . LEU A 1 84 ? -1.330 -4.883 -1.671 1.00 95.50 84 LEU A C 1
ATOM 683 O O . LEU A 1 84 ? -0.460 -4.239 -2.254 1.00 95.50 84 LEU A O 1
ATOM 687 N N . LEU A 1 85 ? -2.629 -4.585 -1.774 1.00 94.94 85 LEU A N 1
ATOM 688 C CA . LEU A 1 85 ? -3.145 -3.456 -2.559 1.00 94.94 85 LEU A CA 1
ATOM 689 C C . LEU A 1 85 ? -2.596 -2.119 -2.051 1.00 94.94 85 LEU A C 1
ATOM 691 O O . LEU A 1 85 ? -2.211 -1.252 -2.838 1.00 94.94 85 LEU A O 1
ATOM 695 N N . LEU A 1 86 ? -2.511 -1.955 -0.729 1.00 94.00 86 LEU A N 1
ATOM 696 C CA . LEU A 1 86 ? -1.896 -0.772 -0.144 1.00 94.00 86 LEU A CA 1
ATOM 697 C C . LEU A 1 86 ? -0.414 -0.679 -0.530 1.00 94.00 86 LEU A C 1
ATOM 699 O O . LEU A 1 86 ? 0.043 0.385 -0.935 1.00 94.00 86 LEU A O 1
ATOM 703 N N . ALA A 1 87 ? 0.337 -1.778 -0.463 1.00 95.62 87 ALA A N 1
ATOM 704 C CA . ALA A 1 87 ? 1.744 -1.792 -0.853 1.00 95.62 87 ALA A CA 1
ATOM 705 C C . ALA A 1 87 ? 1.956 -1.469 -2.342 1.00 95.62 87 ALA A C 1
ATOM 707 O O . ALA A 1 87 ? 2.866 -0.709 -2.671 1.00 95.62 87 ALA A O 1
ATOM 708 N N . GLN A 1 88 ? 1.082 -1.959 -3.227 1.00 94.94 88 GLN A N 1
ATOM 709 C CA . GLN A 1 88 ? 1.082 -1.592 -4.648 1.00 94.94 88 GLN A CA 1
ATOM 710 C C . GLN A 1 88 ? 0.881 -0.087 -4.842 1.00 94.94 88 GLN A C 1
ATOM 712 O O . GLN A 1 88 ? 1.642 0.542 -5.575 1.00 94.94 88 GLN A O 1
ATOM 717 N N . ALA A 1 89 ? -0.072 0.517 -4.126 1.00 94.12 89 ALA A N 1
ATOM 718 C CA . ALA A 1 89 ? -0.286 1.962 -4.176 1.00 94.12 89 ALA A CA 1
ATOM 719 C C . ALA A 1 89 ? 0.948 2.748 -3.697 1.00 94.12 89 ALA A C 1
ATOM 721 O O . ALA A 1 89 ? 1.294 3.775 -4.279 1.00 94.12 89 ALA A O 1
ATOM 722 N N . PHE A 1 90 ? 1.646 2.269 -2.662 1.00 94.50 90 PHE A N 1
ATOM 723 C CA . PHE A 1 90 ? 2.878 2.905 -2.182 1.00 94.50 90 PHE A CA 1
ATOM 724 C C . PHE A 1 90 ? 4.007 2.812 -3.199 1.00 94.50 90 PHE A C 1
ATOM 726 O O . PHE A 1 90 ? 4.705 3.803 -3.407 1.00 94.50 90 PHE A O 1
ATOM 733 N N . TYR A 1 91 ? 4.163 1.647 -3.826 1.00 93.56 91 TYR A N 1
ATOM 734 C CA . TYR A 1 91 ? 5.169 1.418 -4.853 1.00 93.56 91 TYR A CA 1
ATOM 735 C C . TYR A 1 91 ? 4.929 2.312 -6.077 1.00 93.56 91 TYR A C 1
ATOM 737 O O . TYR A 1 91 ? 5.839 3.005 -6.521 1.00 93.56 91 TYR A O 1
ATOM 745 N N . GLN A 1 92 ? 3.689 2.367 -6.572 1.00 91.19 92 GLN A N 1
ATOM 746 C CA . GLN A 1 92 ? 3.323 3.158 -7.751 1.00 91.19 92 GLN A CA 1
ATOM 747 C C . GLN A 1 92 ? 3.409 4.671 -7.510 1.00 91.19 92 GLN A C 1
ATOM 749 O O . GLN A 1 92 ? 3.877 5.409 -8.373 1.00 91.19 92 GLN A O 1
ATOM 754 N N . CYS A 1 93 ? 2.961 5.142 -6.343 1.00 92.06 93 CYS A N 1
ATOM 755 C CA . CYS A 1 93 ? 2.886 6.574 -6.042 1.00 92.06 93 CYS A CA 1
ATOM 756 C C . CYS A 1 93 ? 4.121 7.121 -5.305 1.00 92.06 93 CYS A C 1
ATOM 758 O O . CYS A 1 93 ? 4.159 8.315 -5.011 1.00 92.06 93 CYS A O 1
ATOM 760 N N . GLY A 1 94 ? 5.105 6.281 -4.962 1.00 89.69 94 GLY A N 1
ATOM 761 C CA . GLY A 1 94 ? 6.294 6.700 -4.211 1.00 89.69 94 GLY A CA 1
ATOM 762 C C . GLY A 1 94 ? 5.962 7.293 -2.836 1.00 89.69 94 GLY A C 1
ATOM 763 O O . GLY A 1 94 ? 6.530 8.310 -2.436 1.00 89.69 94 GLY A O 1
ATOM 764 N N . LEU A 1 95 ? 4.996 6.703 -2.126 1.00 91.50 95 LEU A N 1
ATOM 765 C CA . LEU A 1 95 ? 4.503 7.245 -0.855 1.00 91.50 95 LEU A CA 1
ATOM 766 C C . LEU A 1 95 ? 5.482 7.002 0.300 1.00 91.50 95 LEU A C 1
ATOM 768 O O . LEU A 1 95 ? 6.231 6.026 0.340 1.00 91.50 95 LEU A O 1
ATOM 772 N N . PHE A 1 96 ? 5.433 7.881 1.301 1.00 91.25 96 PHE A N 1
ATOM 773 C CA . PHE A 1 96 ? 6.256 7.763 2.500 1.00 91.25 96 PHE A CA 1
ATOM 774 C C . PHE A 1 96 ? 5.791 6.602 3.391 1.00 91.25 96 PHE A C 1
ATOM 776 O O . PHE A 1 96 ? 4.624 6.509 3.763 1.00 91.25 96 PHE A O 1
ATOM 783 N N . LEU A 1 97 ? 6.726 5.747 3.815 1.00 92.12 97 LEU A N 1
ATOM 784 C CA . LEU A 1 97 ? 6.436 4.513 4.565 1.00 92.12 97 LEU A CA 1
ATOM 785 C C . LEU A 1 97 ? 5.788 4.740 5.942 1.00 92.12 97 LEU A C 1
ATOM 787 O O . LEU A 1 97 ? 5.224 3.816 6.519 1.00 92.12 97 LEU A O 1
ATOM 791 N N . SER A 1 98 ? 5.871 5.956 6.488 1.00 91.44 98 SER A N 1
ATOM 792 C CA . SER A 1 98 ? 5.211 6.334 7.743 1.00 91.44 98 SER A CA 1
ATOM 793 C C . SER A 1 98 ? 3.725 6.670 7.580 1.00 91.44 98 SER A C 1
ATOM 795 O O . SER A 1 98 ? 3.042 6.844 8.587 1.00 91.44 98 SER A O 1
ATOM 797 N N . LEU A 1 99 ? 3.200 6.740 6.350 1.00 92.38 99 LEU A N 1
ATOM 798 C CA . LEU A 1 99 ? 1.803 7.083 6.067 1.00 92.38 99 LEU A CA 1
ATOM 799 C C . LEU A 1 99 ? 0.787 6.203 6.820 1.00 92.38 99 LEU A C 1
ATOM 801 O O . LEU A 1 99 ? -0.108 6.783 7.435 1.00 92.38 99 LEU A O 1
ATOM 805 N N . PRO A 1 100 ? 0.917 4.860 6.878 1.00 91.69 100 PRO A N 1
ATOM 806 C CA . PRO A 1 100 ? -0.046 4.012 7.590 1.00 91.69 100 PRO A CA 1
ATOM 807 C C . PRO A 1 100 ? -0.042 4.235 9.111 1.00 91.69 100 PRO A C 1
ATOM 809 O O . PRO A 1 100 ? -0.985 3.869 9.808 1.00 91.69 100 PRO A O 1
ATOM 812 N N . GLU A 1 101 ? 1.023 4.834 9.644 1.00 90.94 101 GLU A N 1
ATOM 813 C CA . GLU A 1 101 ? 1.198 5.069 11.076 1.00 90.94 101 GLU A CA 1
ATOM 814 C C . GLU A 1 101 ? 0.672 6.441 11.519 1.00 90.94 101 GLU A C 1
ATOM 816 O O . GLU A 1 101 ? 0.557 6.680 12.723 1.00 90.94 101 GLU A O 1
ATOM 821 N N . LEU A 1 102 ? 0.320 7.325 10.579 1.00 92.31 102 LEU A N 1
ATOM 822 C CA . LEU A 1 102 ? -0.252 8.632 10.886 1.00 92.31 102 LEU A CA 1
ATOM 823 C C . LEU A 1 102 ? -1.669 8.494 11.458 1.00 92.31 102 LEU A C 1
ATOM 825 O O . LEU A 1 102 ? -2.531 7.850 10.862 1.00 92.31 102 LEU A O 1
ATOM 829 N N . GLU A 1 103 ? -1.947 9.171 12.574 1.00 93.56 103 GLU A N 1
ATOM 830 C CA . GLU A 1 103 ? -3.263 9.121 13.232 1.00 93.56 103 GLU A CA 1
ATOM 831 C C . GLU A 1 103 ? -4.443 9.493 12.316 1.00 93.56 103 GLU A C 1
ATOM 833 O O . GLU A 1 103 ? -5.425 8.752 12.302 1.00 93.56 103 GLU A O 1
ATOM 838 N N . PRO A 1 104 ? -4.376 10.546 11.473 1.00 93.25 104 PRO A N 1
ATOM 839 C CA . PRO A 1 104 ? -5.459 10.836 10.533 1.00 93.25 104 PRO A CA 1
ATOM 840 C C . PRO A 1 104 ? -5.738 9.692 9.549 1.00 93.25 104 PRO A C 1
ATOM 842 O O . PRO A 1 104 ? -6.892 9.459 9.196 1.00 93.25 104 PRO A O 1
ATOM 845 N N . ILE A 1 105 ? -4.699 8.960 9.130 1.00 93.19 105 ILE A N 1
ATOM 846 C CA . ILE A 1 105 ? -4.830 7.807 8.232 1.00 93.19 105 ILE A CA 1
ATOM 847 C C . ILE A 1 105 ? -5.455 6.629 8.976 1.00 93.19 105 ILE A C 1
ATOM 849 O O . ILE A 1 105 ? -6.393 6.022 8.468 1.00 93.19 105 ILE A O 1
ATOM 853 N N . LYS A 1 106 ? -5.025 6.347 10.211 1.00 92.12 106 LYS A N 1
ATOM 854 C CA . LYS A 1 106 ? -5.662 5.315 11.043 1.00 92.12 106 LYS A CA 1
ATOM 855 C C . LYS A 1 106 ? -7.147 5.597 11.251 1.00 92.12 106 LYS A C 1
ATOM 857 O O . LYS A 1 106 ? -7.963 4.710 11.024 1.00 92.12 106 LYS A O 1
ATOM 862 N N . ILE A 1 107 ? -7.501 6.832 11.612 1.00 90.88 107 ILE A N 1
ATOM 863 C CA . ILE A 1 107 ? -8.895 7.257 11.809 1.00 90.88 107 ILE A CA 1
ATOM 864 C C . ILE A 1 107 ? -9.690 7.116 10.506 1.00 90.88 107 ILE A C 1
ATOM 866 O O . ILE A 1 107 ? -10.821 6.635 10.526 1.00 90.88 107 ILE A O 1
ATOM 870 N N . LEU A 1 108 ? -9.107 7.500 9.365 1.00 92.88 108 LEU A N 1
ATOM 871 C CA . LEU A 1 108 ? -9.740 7.338 8.057 1.00 92.88 108 LEU A CA 1
ATOM 872 C C . LEU A 1 108 ? -10.091 5.870 7.786 1.00 92.88 108 LEU A C 1
ATOM 874 O O . LEU A 1 108 ? -11.245 5.568 7.490 1.00 92.88 108 LEU A O 1
ATOM 878 N N . PHE A 1 109 ? -9.127 4.959 7.925 1.00 91.50 109 PHE A N 1
ATOM 879 C CA . PHE A 1 109 ? -9.360 3.536 7.677 1.00 91.50 109 PHE A CA 1
ATOM 880 C C . PHE A 1 109 ? -10.309 2.912 8.702 1.00 91.50 109 PHE A C 1
ATOM 882 O O . PHE A 1 109 ? -11.172 2.134 8.313 1.00 91.50 109 PHE A O 1
ATOM 889 N N . GLN A 1 110 ? -10.242 3.311 9.973 1.00 88.31 110 GLN A N 1
ATOM 890 C CA . GLN A 1 110 ? -11.190 2.869 11.001 1.00 88.31 110 GLN A CA 1
ATOM 891 C C . GLN A 1 110 ? -12.627 3.317 10.704 1.00 88.31 110 GLN A C 1
ATOM 893 O O . GLN A 1 110 ? -13.562 2.552 10.927 1.00 88.31 110 GLN A O 1
ATOM 898 N N . ASN A 1 111 ? -12.811 4.527 10.166 1.00 87.50 111 ASN A N 1
ATOM 899 C CA . ASN A 1 111 ? -14.124 5.028 9.756 1.00 87.50 111 ASN A CA 1
ATOM 900 C C . ASN A 1 111 ? -14.674 4.300 8.524 1.00 87.50 111 ASN A C 1
ATOM 902 O O . ASN A 1 111 ? -15.890 4.176 8.381 1.00 87.50 111 ASN A O 1
ATOM 906 N N . LEU A 1 112 ? -13.794 3.850 7.625 1.00 88.12 112 LEU A N 1
ATOM 907 C CA . LEU A 1 112 ? -14.176 3.072 6.448 1.00 88.12 112 LEU A CA 1
ATOM 908 C C . LEU A 1 112 ? -14.501 1.622 6.821 1.00 88.12 112 LEU A C 1
ATOM 910 O O . LEU A 1 112 ? -15.540 1.102 6.416 1.00 88.12 112 LEU A O 1
ATOM 914 N N . ARG A 1 113 ? -13.616 0.973 7.586 1.00 87.31 113 ARG A N 1
ATOM 915 C CA . ARG A 1 113 ? -13.743 -0.419 8.021 1.00 87.31 113 ARG A CA 1
ATOM 916 C C . ARG A 1 113 ? -12.971 -0.655 9.335 1.00 87.31 113 ARG A C 1
ATOM 918 O O . ARG A 1 113 ? -11.752 -0.821 9.300 1.00 87.31 113 ARG A O 1
ATOM 925 N N . PRO A 1 114 ? -13.649 -0.719 10.496 1.00 85.06 114 PRO A N 1
ATOM 926 C CA . PRO A 1 114 ? -13.002 -0.743 11.814 1.00 85.06 114 PRO A CA 1
ATOM 927 C C . PRO A 1 114 ? -12.046 -1.916 12.061 1.00 85.06 114 PRO A C 1
ATOM 929 O O . PRO A 1 114 ? -11.096 -1.774 12.829 1.00 85.06 114 PRO A O 1
ATOM 932 N N . TYR A 1 115 ? -12.301 -3.075 11.445 1.00 86.56 115 TYR A N 1
ATOM 933 C CA . TYR A 1 115 ? -11.491 -4.281 11.647 1.00 86.56 115 TYR A CA 1
ATOM 934 C C . TYR A 1 115 ? -10.271 -4.378 10.726 1.00 86.56 115 TYR A C 1
ATOM 936 O O . TYR A 1 115 ? -9.419 -5.238 10.963 1.00 86.56 115 TYR A O 1
ATOM 944 N N . VAL A 1 116 ? -10.153 -3.511 9.712 1.00 89.31 116 VAL A N 1
ATOM 945 C CA . VAL A 1 116 ? -8.964 -3.475 8.850 1.00 89.31 116 VAL A CA 1
ATOM 946 C C . VAL A 1 116 ? -7.784 -2.968 9.658 1.00 89.31 116 VAL A C 1
ATOM 948 O O . VAL A 1 116 ? -7.810 -1.875 10.227 1.00 89.31 116 VAL A O 1
ATOM 951 N N . LYS A 1 117 ? -6.719 -3.763 9.681 1.00 90.88 117 LYS A N 1
ATOM 952 C CA . LYS A 1 117 ? -5.450 -3.347 10.272 1.00 90.88 117 LYS A CA 1
ATOM 953 C C . LYS A 1 117 ? -4.585 -2.726 9.187 1.00 90.88 117 LYS A C 1
ATOM 955 O O . LYS A 1 117 ? -4.526 -3.221 8.069 1.00 90.88 117 LYS A O 1
ATOM 960 N N . LEU A 1 118 ? -3.925 -1.624 9.511 1.00 93.19 118 LEU A N 1
ATOM 961 C CA . LEU A 1 118 ? -2.916 -1.063 8.623 1.00 93.19 118 LEU A CA 1
ATOM 962 C C . LEU A 1 118 ? -1.579 -1.773 8.860 1.00 93.19 118 LEU A C 1
ATOM 964 O O . LEU A 1 118 ? -1.249 -2.065 10.017 1.00 93.19 118 LEU A O 1
ATOM 968 N N . PRO A 1 119 ? -0.797 -2.036 7.800 1.00 93.06 119 PRO A N 1
ATOM 969 C CA . PRO A 1 119 ? 0.511 -2.641 7.954 1.00 93.06 119 PRO A CA 1
ATOM 970 C C . PRO A 1 119 ? 1.446 -1.677 8.687 1.00 93.06 119 PRO A C 1
ATOM 972 O O . PRO A 1 119 ? 1.408 -0.460 8.496 1.00 93.06 119 PRO A O 1
ATOM 975 N N . SER A 1 120 ? 2.317 -2.231 9.529 1.00 92.00 120 SER A N 1
ATOM 976 C CA . SER A 1 120 ? 3.394 -1.449 10.142 1.00 92.00 120 SER A CA 1
ATOM 977 C C . SER A 1 120 ? 4.399 -0.998 9.084 1.00 92.00 120 SER A C 1
ATOM 979 O O . SER A 1 120 ? 4.595 -1.690 8.080 1.00 92.00 120 SER A O 1
ATOM 981 N N . ARG A 1 121 ? 5.129 0.092 9.345 1.00 93.50 121 ARG A N 1
ATOM 982 C CA . ARG A 1 121 ? 6.213 0.542 8.459 1.00 93.50 121 ARG A CA 1
ATOM 983 C C . ARG A 1 121 ? 7.218 -0.566 8.161 1.00 93.50 121 ARG A C 1
ATOM 985 O O . ARG A 1 121 ? 7.662 -0.687 7.028 1.00 93.50 121 ARG A O 1
ATOM 992 N N . LYS A 1 122 ? 7.547 -1.387 9.165 1.00 92.56 122 LYS A N 1
ATOM 993 C CA . LYS A 1 122 ? 8.474 -2.517 9.020 1.00 92.56 122 LYS A CA 1
ATOM 994 C C . LYS A 1 122 ? 7.922 -3.585 8.077 1.00 92.56 122 LYS A C 1
ATOM 996 O O . LYS A 1 122 ? 8.643 -4.038 7.203 1.00 92.56 122 LYS A O 1
ATOM 1001 N N . ALA A 1 123 ? 6.661 -3.982 8.257 1.00 91.44 123 ALA A N 1
ATOM 1002 C CA . ALA A 1 123 ? 6.021 -4.981 7.398 1.00 91.44 123 ALA A CA 1
ATOM 1003 C C . ALA A 1 123 ? 5.913 -4.490 5.948 1.00 91.44 123 ALA A C 1
ATOM 1005 O O . ALA A 1 123 ? 6.142 -5.256 5.014 1.00 91.44 123 ALA A O 1
ATOM 1006 N N . LEU A 1 124 ? 5.622 -3.198 5.781 1.00 93.06 124 LEU A N 1
ATOM 1007 C CA . LEU A 1 124 ? 5.563 -2.545 4.485 1.00 93.06 124 LEU A CA 1
ATOM 1008 C C . LEU A 1 124 ? 6.935 -2.507 3.800 1.00 93.06 124 LEU A C 1
ATOM 1010 O O . LEU A 1 124 ? 7.043 -2.907 2.648 1.00 93.06 124 LEU A O 1
ATOM 1014 N N . SER A 1 125 ? 7.977 -2.062 4.508 1.00 91.69 125 SER A N 1
ATOM 1015 C CA . SER A 1 125 ? 9.314 -1.849 3.941 1.00 91.69 125 SER A CA 1
ATOM 1016 C C . SER A 1 125 ? 10.071 -3.123 3.600 1.00 91.69 125 SER A C 1
ATOM 1018 O O . SER A 1 125 ? 11.021 -3.050 2.835 1.00 91.69 125 SER A O 1
ATOM 1020 N N . THR A 1 126 ? 9.732 -4.245 4.235 1.00 91.88 126 THR A N 1
ATOM 1021 C CA . THR A 1 126 ? 10.388 -5.526 3.974 1.00 91.88 126 THR A CA 1
ATOM 1022 C C . THR A 1 126 ? 9.469 -6.406 3.138 1.00 91.88 126 THR A C 1
ATOM 1024 O O . THR A 1 126 ? 9.535 -6.408 1.921 1.00 91.88 126 THR A O 1
ATOM 1027 N N . ILE A 1 127 ? 8.525 -7.093 3.772 1.00 92.50 127 ILE A N 1
ATOM 1028 C CA . ILE A 1 127 ? 7.791 -8.197 3.152 1.00 92.50 127 ILE A CA 1
ATOM 1029 C C . ILE A 1 127 ? 6.918 -7.721 1.984 1.00 92.50 127 ILE A C 1
ATOM 1031 O O . ILE A 1 127 ? 6.915 -8.346 0.925 1.00 92.50 127 ILE A O 1
ATOM 1035 N N . LEU A 1 128 ? 6.150 -6.645 2.176 1.00 94.31 128 LEU A N 1
ATOM 1036 C CA . LEU A 1 128 ? 5.138 -6.247 1.197 1.00 94.31 128 LEU A CA 1
ATOM 1037 C C . LEU A 1 128 ? 5.751 -5.573 -0.033 1.00 94.31 128 LEU A C 1
ATOM 1039 O O . LEU A 1 128 ? 5.413 -5.947 -1.153 1.00 94.31 128 LEU A O 1
ATOM 1043 N N . LEU A 1 129 ? 6.648 -4.601 0.156 1.00 94.69 129 LEU A N 1
ATOM 1044 C CA . LEU A 1 129 ? 7.275 -3.909 -0.971 1.00 94.69 129 LEU A CA 1
ATOM 1045 C C . LEU A 1 129 ? 8.257 -4.798 -1.735 1.00 94.69 129 LEU A C 1
ATOM 1047 O O . LEU A 1 129 ? 8.278 -4.702 -2.958 1.00 94.69 129 LEU A O 1
ATOM 1051 N N . ASP A 1 130 ? 8.991 -5.696 -1.067 1.00 95.12 130 ASP A N 1
ATOM 1052 C CA . ASP A 1 130 ? 9.850 -6.664 -1.765 1.00 95.12 130 ASP A CA 1
ATOM 1053 C C . ASP A 1 130 ? 9.010 -7.584 -2.659 1.00 95.12 130 ASP A C 1
ATOM 1055 O O . ASP A 1 130 ? 9.363 -7.835 -3.812 1.00 95.12 130 ASP A O 1
ATOM 1059 N N . LYS A 1 131 ? 7.851 -8.036 -2.159 1.00 95.38 131 LYS A N 1
ATOM 1060 C CA . LYS A 1 131 ? 6.916 -8.845 -2.944 1.00 95.38 131 LYS A CA 1
ATOM 1061 C C . LYS A 1 131 ? 6.386 -8.079 -4.157 1.00 95.38 131 LYS A C 1
ATOM 1063 O O . LYS A 1 131 ? 6.474 -8.580 -5.271 1.00 95.38 131 LYS A O 1
ATOM 1068 N N . VAL A 1 132 ? 5.882 -6.859 -3.955 1.00 96.06 132 VAL A N 1
ATOM 1069 C CA . VAL A 1 132 ? 5.373 -6.014 -5.051 1.00 96.06 132 VAL A CA 1
ATOM 1070 C C . VAL A 1 132 ? 6.467 -5.721 -6.080 1.00 96.06 132 VAL A C 1
ATOM 1072 O O . VAL A 1 132 ? 6.192 -5.725 -7.279 1.00 96.06 132 VAL A O 1
ATOM 1075 N N . TYR A 1 133 ? 7.703 -5.495 -5.633 1.00 95.75 133 TYR A N 1
ATOM 1076 C CA . TYR A 1 133 ? 8.844 -5.272 -6.512 1.00 95.75 133 TYR A CA 1
ATOM 1077 C C . TYR A 1 133 ? 9.141 -6.492 -7.386 1.00 95.75 133 TYR A C 1
ATOM 1079 O O . TYR A 1 133 ? 9.241 -6.345 -8.603 1.00 95.75 133 TYR A O 1
ATOM 1087 N N . GLU A 1 134 ? 9.263 -7.686 -6.800 1.00 96.25 134 GLU A N 1
ATOM 1088 C CA . GLU A 1 134 ? 9.543 -8.901 -7.573 1.00 96.25 134 GLU A CA 1
ATOM 1089 C C . GLU A 1 134 ? 8.380 -9.261 -8.509 1.00 96.25 134 GLU A C 1
ATOM 1091 O O . GLU A 1 134 ? 8.626 -9.621 -9.661 1.00 96.25 134 GLU A O 1
ATOM 1096 N N . ASP A 1 135 ? 7.129 -9.080 -8.075 1.00 95.44 135 ASP A N 1
ATOM 1097 C CA . ASP A 1 135 ? 5.947 -9.271 -8.926 1.00 95.44 135 ASP A CA 1
ATOM 1098 C C . ASP A 1 135 ? 5.987 -8.316 -10.136 1.00 95.44 135 ASP A C 1
ATOM 1100 O O . ASP A 1 135 ? 5.904 -8.758 -11.284 1.00 95.44 135 ASP A O 1
ATOM 1104 N N . THR A 1 136 ? 6.226 -7.020 -9.900 1.00 94.75 136 THR A N 1
ATOM 1105 C CA . THR A 1 136 ? 6.321 -6.000 -10.963 1.00 94.75 136 THR A CA 1
ATOM 1106 C C . THR A 1 136 ? 7.497 -6.272 -11.902 1.00 94.75 136 THR A C 1
ATOM 1108 O O . THR A 1 136 ? 7.398 -6.122 -13.116 1.00 94.75 136 THR A O 1
ATOM 1111 N N . LYS A 1 137 ? 8.641 -6.690 -11.361 1.00 95.81 137 LYS A N 1
ATOM 1112 C CA . LYS A 1 137 ? 9.837 -7.032 -12.136 1.00 95.81 137 LYS A CA 1
ATOM 1113 C C . LYS A 1 137 ? 9.598 -8.231 -13.048 1.00 95.81 137 LYS A C 1
ATOM 1115 O O . LYS A 1 137 ? 10.076 -8.218 -14.182 1.00 95.81 137 LYS A O 1
ATOM 1120 N N . ASN A 1 138 ? 8.875 -9.246 -12.577 1.00 96.69 138 ASN A N 1
ATOM 1121 C CA . ASN A 1 138 ? 8.500 -10.396 -13.396 1.00 96.69 138 ASN A CA 1
ATOM 1122 C C . ASN A 1 138 ? 7.533 -9.986 -14.513 1.00 96.69 138 ASN A C 1
ATOM 1124 O O . ASN A 1 138 ? 7.783 -10.320 -15.668 1.00 96.69 138 ASN A O 1
ATOM 1128 N N . GLU A 1 139 ? 6.519 -9.175 -14.205 1.00 95.25 139 GLU A N 1
ATOM 1129 C CA . GLU A 1 139 ? 5.596 -8.629 -15.210 1.00 95.25 139 GLU A CA 1
ATOM 1130 C C . GLU A 1 139 ? 6.341 -7.829 -16.291 1.00 95.25 139 GLU A C 1
ATOM 1132 O O . GLU A 1 139 ? 6.191 -8.079 -17.487 1.00 95.25 139 GLU A O 1
ATOM 1137 N N . VAL A 1 140 ? 7.218 -6.909 -15.882 1.00 94.31 140 VAL A N 1
ATOM 1138 C CA . VAL A 1 140 ? 8.040 -6.119 -16.809 1.00 94.31 140 VAL A CA 1
ATOM 1139 C C . VAL A 1 140 ? 8.957 -7.017 -17.641 1.00 94.31 140 VAL A C 1
ATOM 1141 O O . VAL A 1 140 ? 9.146 -6.767 -18.830 1.00 94.31 140 VAL A O 1
ATOM 1144 N N . LYS A 1 141 ? 9.513 -8.081 -17.057 1.00 96.12 141 LYS A N 1
ATOM 1145 C CA . LYS A 1 141 ? 10.346 -9.047 -17.782 1.00 96.12 141 LYS A CA 1
ATOM 1146 C C . LYS A 1 141 ? 9.549 -9.787 -18.856 1.00 96.12 141 LYS A C 1
ATOM 1148 O O . LYS A 1 141 ? 10.056 -9.955 -19.964 1.00 96.12 141 LYS A O 1
ATOM 1153 N N . ASP A 1 142 ? 8.317 -10.182 -18.565 1.00 96.25 142 ASP A N 1
ATOM 1154 C CA . ASP A 1 142 ? 7.436 -10.834 -19.537 1.00 96.25 142 ASP A CA 1
ATOM 1155 C C . ASP A 1 142 ? 7.028 -9.873 -20.666 1.00 96.25 142 ASP A C 1
ATOM 1157 O O . ASP A 1 142 ? 7.030 -10.248 -21.844 1.00 96.25 142 ASP A O 1
ATOM 1161 N N . LEU A 1 143 ? 6.782 -8.601 -20.340 1.00 95.25 143 LEU A N 1
ATOM 1162 C CA . LEU A 1 143 ? 6.550 -7.543 -21.330 1.00 95.25 143 LEU A CA 1
ATOM 1163 C C . LEU A 1 143 ? 7.772 -7.316 -22.231 1.00 95.25 143 LEU A C 1
ATOM 1165 O O . LEU A 1 143 ? 7.631 -7.196 -23.444 1.00 95.25 143 LEU A O 1
ATOM 1169 N N . ILE A 1 144 ? 8.980 -7.307 -21.662 1.00 95.00 144 ILE A N 1
ATOM 1170 C CA . ILE A 1 144 ? 10.233 -7.189 -22.421 1.00 95.00 144 ILE A CA 1
ATOM 1171 C C . ILE A 1 144 ? 10.414 -8.386 -23.360 1.00 95.00 144 ILE A C 1
ATOM 1173 O O . ILE A 1 144 ? 10.730 -8.198 -24.531 1.00 95.00 144 ILE A O 1
ATOM 1177 N N . ASN A 1 145 ? 10.195 -9.609 -22.870 1.00 95.19 145 ASN A N 1
ATOM 1178 C CA . ASN A 1 145 ? 10.381 -10.830 -23.658 1.00 95.19 145 ASN A CA 1
ATOM 1179 C C . ASN A 1 145 ? 9.356 -10.976 -24.794 1.00 95.19 145 ASN A C 1
ATOM 1181 O O . ASN A 1 145 ? 9.647 -11.618 -25.800 1.00 95.19 145 ASN A O 1
ATOM 1185 N N . SER A 1 146 ? 8.158 -10.409 -24.630 1.00 95.69 146 SER A N 1
ATOM 1186 C CA . SER A 1 146 ? 7.097 -10.424 -25.645 1.00 95.69 146 SER A CA 1
ATOM 1187 C C . SER A 1 146 ? 7.181 -9.262 -26.643 1.00 95.69 146 SER A C 1
ATOM 1189 O O . SER A 1 146 ? 6.491 -9.278 -27.664 1.00 95.69 146 SER A O 1
ATOM 1191 N N . ALA A 1 147 ? 8.026 -8.260 -26.388 1.00 95.62 147 ALA A N 1
ATOM 1192 C CA . ALA A 1 147 ? 8.184 -7.105 -27.260 1.00 95.62 147 ALA A CA 1
ATOM 1193 C C . ALA A 1 147 ? 9.074 -7.418 -28.476 1.00 95.62 147 ALA A C 1
ATOM 1195 O O . ALA A 1 147 ? 10.204 -7.880 -28.346 1.00 95.62 147 ALA A O 1
ATOM 1196 N N . ASN A 1 148 ? 8.605 -7.070 -29.679 1.00 95.94 148 ASN A N 1
ATOM 1197 C CA . ASN A 1 148 ? 9.403 -7.195 -30.910 1.00 95.94 148 ASN A CA 1
ATOM 1198 C C . ASN A 1 148 ? 10.530 -6.152 -31.002 1.00 95.94 148 ASN A C 1
ATOM 1200 O O . ASN A 1 148 ? 11.530 -6.365 -31.684 1.00 95.94 148 ASN A O 1
ATOM 1204 N N . TYR A 1 149 ? 10.348 -5.008 -30.341 1.00 93.19 149 TYR A N 1
ATOM 1205 C CA . TYR A 1 149 ? 11.276 -3.885 -30.356 1.00 93.19 149 TYR A CA 1
ATOM 1206 C C . TYR A 1 149 ? 11.334 -3.260 -28.967 1.00 93.19 149 TYR A C 1
ATOM 1208 O O . TYR A 1 149 ? 10.302 -3.066 -28.325 1.00 93.19 149 TYR A O 1
ATOM 1216 N N . ILE A 1 150 ? 12.539 -2.908 -28.526 1.00 91.50 150 ILE A N 1
ATOM 1217 C CA . ILE A 1 150 ? 12.789 -2.264 -27.237 1.00 91.50 150 ILE A CA 1
ATOM 1218 C C . ILE A 1 150 ? 13.576 -0.985 -27.509 1.00 91.50 150 ILE A C 1
ATOM 1220 O O . ILE A 1 150 ? 14.582 -1.007 -28.216 1.00 91.50 150 ILE A O 1
ATOM 1224 N N . CYS A 1 151 ? 13.124 0.132 -26.944 1.00 89.38 151 CYS A N 1
ATOM 1225 C CA . CYS A 1 151 ? 13.863 1.389 -26.949 1.00 89.38 151 CYS A CA 1
ATOM 1226 C C . CYS A 1 151 ? 14.421 1.636 -25.546 1.00 89.38 151 CYS A C 1
ATOM 1228 O O . CYS A 1 151 ? 13.661 1.692 -24.580 1.00 89.38 151 CYS A O 1
ATOM 1230 N N . LEU A 1 152 ? 15.743 1.772 -25.431 1.00 88.75 152 LEU A N 1
ATOM 1231 C CA . LEU A 1 152 ? 16.410 2.117 -24.179 1.00 88.75 152 LEU A CA 1
ATOM 1232 C C . LEU A 1 152 ? 16.686 3.619 -24.158 1.00 88.75 152 LEU A C 1
ATOM 1234 O O . LEU A 1 152 ? 17.397 4.136 -25.017 1.00 88.75 152 LEU A O 1
ATOM 1238 N N . ILE A 1 153 ? 16.138 4.309 -23.161 1.00 87.25 153 ILE A N 1
ATOM 1239 C CA . ILE A 1 153 ? 16.368 5.736 -22.934 1.00 87.25 153 ILE A CA 1
ATOM 1240 C C . ILE A 1 153 ? 17.133 5.870 -21.619 1.00 87.25 153 ILE A C 1
ATOM 1242 O O . ILE A 1 153 ? 16.640 5.458 -20.571 1.00 87.25 153 ILE A O 1
ATOM 1246 N N . SER A 1 154 ? 18.336 6.440 -21.661 1.00 86.12 154 SER A N 1
ATOM 1247 C CA . SER A 1 154 ? 19.107 6.764 -20.462 1.00 86.12 154 SER A CA 1
ATOM 1248 C C . SER A 1 154 ? 18.863 8.219 -20.054 1.00 86.12 154 SER A C 1
ATOM 1250 O O . SER A 1 154 ? 19.124 9.151 -20.812 1.00 86.12 154 SER A O 1
ATOM 1252 N N . GLY A 1 155 ? 18.348 8.422 -18.841 1.00 78.38 155 GLY A N 1
ATOM 1253 C CA . GLY A 1 155 ? 18.263 9.734 -18.198 1.00 78.38 155 GLY A CA 1
ATOM 1254 C C . GLY A 1 155 ? 19.408 9.900 -17.203 1.00 78.38 155 GLY A C 1
ATOM 1255 O O . GLY A 1 155 ? 19.518 9.119 -16.262 1.00 78.38 155 GLY A O 1
ATOM 1256 N N . GLY A 1 156 ? 20.277 10.891 -17.414 1.00 80.00 156 GLY A N 1
ATOM 1257 C CA . GLY A 1 156 ? 21.306 11.272 -16.446 1.00 80.00 156 GLY A CA 1
ATOM 1258 C C . GLY A 1 156 ? 20.781 12.339 -15.488 1.00 80.00 156 GLY A C 1
ATOM 1259 O O . GLY A 1 156 ? 20.194 13.322 -15.934 1.00 80.00 156 GLY A O 1
ATOM 1260 N N . TYR A 1 157 ? 21.025 12.176 -14.187 1.00 71.12 157 TYR A N 1
ATOM 1261 C CA . TYR A 1 157 ? 20.742 13.198 -13.177 1.00 71.12 157 TYR A CA 1
ATOM 1262 C C . TYR A 1 157 ? 22.042 13.574 -12.461 1.00 71.12 157 TYR A C 1
ATOM 1264 O O . TYR A 1 157 ? 22.765 12.701 -11.984 1.00 71.12 157 TYR A O 1
ATOM 1272 N N . PHE A 1 158 ? 22.345 14.872 -12.405 1.00 60.22 158 PHE A N 1
ATOM 1273 C CA . PHE A 1 158 ? 23.463 15.423 -11.639 1.00 60.22 158 PHE A CA 1
ATOM 1274 C C . PHE A 1 158 ? 22.934 15.850 -10.265 1.00 60.22 158 PHE A C 1
ATOM 1276 O O . PHE A 1 158 ? 22.061 16.713 -10.188 1.00 60.22 158 PHE A O 1
ATOM 1283 N N . PHE A 1 159 ? 23.440 15.243 -9.192 1.00 54.31 159 PHE A N 1
ATOM 1284 C CA . PHE A 1 159 ? 23.241 15.753 -7.836 1.00 54.31 159 PHE A CA 1
ATOM 1285 C C . PHE A 1 159 ? 24.343 16.787 -7.566 1.00 54.31 159 PHE A C 1
ATOM 1287 O O . PHE A 1 159 ? 25.521 16.429 -7.565 1.00 54.31 159 PHE A O 1
ATOM 1294 N N . PHE A 1 160 ? 23.954 18.057 -7.429 1.00 51.22 160 PHE A N 1
ATOM 1295 C CA . PHE A 1 160 ? 24.819 19.150 -6.967 1.00 51.22 160 PHE A CA 1
ATOM 1296 C C . PHE A 1 160 ? 24.843 19.214 -5.440 1.00 51.22 160 PHE A C 1
ATOM 1298 O O . PHE A 1 160 ? 23.784 18.936 -4.830 1.00 51.22 160 PHE A O 1
#

Secondary structure (DSSP, 8-state):
-----GGGGGEEEEEE-TT--SEEEEETTT--EEETT----THHHHHHHHHHHHHHHHHHHT-----TT------HHHHHHHHHHHHHHHHHHT--TTGGGSHHHHHHHHHH-TTPPPPPHHHIIIIIHHHHHHHHHHHHHHHHHH-S-----PPP----

pLDDT: mean 77.23, std 17.0, range [44.22, 96.69]